Protein AF-A0A7K3FVS6-F1 (afdb_monomer_lite)

Structure (mmCIF, N/CA/C/O backbone):
data_AF-A0A7K3FVS6-F1
#
_entry.id   AF-A0A7K3FVS6-F1
#
loop_
_atom_site.group_PDB
_atom_site.id
_atom_site.type_symbol
_atom_site.label_atom_id
_atom_site.label_alt_id
_atom_site.label_comp_id
_atom_site.label_asym_id
_atom_site.label_entity_id
_atom_site.label_seq_id
_atom_site.pdbx_PDB_ins_code
_atom_site.Cartn_x
_atom_site.Cartn_y
_atom_site.Cartn_z
_atom_site.occupancy
_atom_site.B_iso_or_equiv
_atom_site.auth_seq_id
_atom_site.auth_comp_id
_atom_site.auth_asym_id
_atom_site.auth_atom_id
_atom_site.pdbx_PDB_model_num
ATOM 1 N N . MET A 1 1 ? -11.628 6.357 -12.707 1.00 63.03 1 MET A N 1
ATOM 2 C CA . MET A 1 1 ? -11.895 6.619 -11.275 1.00 63.03 1 MET A CA 1
ATOM 3 C C . MET A 1 1 ? -11.208 7.930 -10.925 1.00 63.03 1 MET A C 1
ATOM 5 O O . MET A 1 1 ? -10.170 8.177 -11.521 1.00 63.03 1 MET A O 1
ATOM 9 N N . SER A 1 2 ? -11.783 8.806 -10.097 1.00 87.25 2 SER A N 1
ATOM 10 C CA . SER A 1 2 ? -11.140 10.099 -9.805 1.00 87.25 2 SER A CA 1
ATOM 11 C C . SER A 1 2 ? -9.961 9.931 -8.842 1.00 87.25 2 SER A C 1
ATOM 13 O O . SER A 1 2 ? -10.002 9.075 -7.957 1.00 87.25 2 SER A O 1
ATOM 15 N N . ASP A 1 3 ? -8.943 10.782 -8.974 1.00 86.12 3 ASP A N 1
ATOM 16 C CA . ASP A 1 3 ? -7.751 10.769 -8.109 1.00 86.12 3 ASP A CA 1
ATOM 17 C C . ASP A 1 3 ? -8.099 10.989 -6.629 1.00 86.12 3 ASP A C 1
ATOM 19 O O . ASP A 1 3 ? -7.483 10.406 -5.736 1.00 86.12 3 ASP A O 1
ATOM 23 N N . ALA A 1 4 ? -9.141 11.783 -6.367 1.00 88.50 4 ALA A N 1
ATOM 24 C CA . ALA A 1 4 ? -9.659 12.009 -5.022 1.00 88.50 4 ALA A CA 1
ATOM 25 C C . ALA A 1 4 ? -10.247 10.730 -4.401 1.00 88.50 4 ALA A C 1
ATOM 27 O O . ALA A 1 4 ? -9.995 10.450 -3.232 1.00 88.50 4 ALA A O 1
ATOM 28 N N . LEU A 1 5 ? -10.989 9.929 -5.178 1.00 89.38 5 LEU A N 1
ATOM 29 C CA . LEU A 1 5 ? -11.544 8.662 -4.698 1.00 89.38 5 LEU A CA 1
ATOM 30 C C . LEU A 1 5 ? -10.433 7.639 -4.429 1.00 89.38 5 LEU A C 1
ATOM 32 O O . LEU A 1 5 ? -10.447 6.986 -3.391 1.00 89.38 5 LEU A O 1
ATOM 36 N N . LEU A 1 6 ? -9.452 7.535 -5.329 1.00 91.00 6 LEU A N 1
ATOM 37 C CA . LEU A 1 6 ? -8.286 6.665 -5.146 1.00 91.00 6 LEU A CA 1
ATOM 38 C C . LEU A 1 6 ? -7.491 7.025 -3.887 1.00 91.00 6 LEU A C 1
ATOM 40 O O . LEU A 1 6 ? -7.148 6.145 -3.103 1.00 91.00 6 LEU A O 1
ATOM 44 N N . SER A 1 7 ? -7.250 8.318 -3.669 1.00 88.31 7 SER A N 1
ATOM 45 C CA . SER A 1 7 ? -6.529 8.801 -2.488 1.00 88.31 7 SER A CA 1
ATOM 46 C C . SER A 1 7 ? -7.287 8.520 -1.192 1.00 88.31 7 SER A C 1
ATOM 48 O O . SER A 1 7 ? -6.680 8.079 -0.219 1.00 88.31 7 SER A O 1
ATOM 50 N N . ALA A 1 8 ? -8.606 8.731 -1.182 1.00 92.38 8 ALA A N 1
ATOM 51 C CA . ALA A 1 8 ? -9.443 8.451 -0.018 1.00 92.38 8 ALA A CA 1
ATOM 52 C C . ALA A 1 8 ? -9.496 6.950 0.309 1.00 92.38 8 ALA A C 1
ATOM 54 O O . ALA A 1 8 ? -9.433 6.574 1.475 1.00 92.38 8 ALA A O 1
ATOM 55 N N . LEU A 1 9 ? -9.570 6.085 -0.709 1.00 91.75 9 LEU A N 1
ATOM 56 C CA . LEU A 1 9 ? -9.533 4.634 -0.516 1.00 91.75 9 LEU A CA 1
ATOM 57 C C . LEU A 1 9 ? -8.180 4.162 0.021 1.00 91.75 9 LEU A C 1
ATOM 59 O O . LEU A 1 9 ? -8.150 3.335 0.928 1.00 91.75 9 LEU A O 1
ATOM 63 N N . ALA A 1 10 ? -7.073 4.695 -0.502 1.00 91.62 10 ALA A N 1
ATOM 64 C CA . ALA A 1 10 ? -5.739 4.363 -0.012 1.00 91.62 10 ALA A CA 1
ATOM 65 C C . ALA A 1 10 ? -5.546 4.806 1.446 1.00 91.62 10 ALA A C 1
ATOM 67 O O . ALA A 1 10 ? -5.009 4.061 2.255 1.00 91.62 10 ALA A O 1
ATOM 68 N N . GLU A 1 11 ? -6.024 5.993 1.805 1.00 92.12 11 GLU A N 1
ATOM 69 C CA . GLU A 1 11 ? -5.979 6.471 3.185 1.00 92.12 11 GLU A CA 1
ATOM 70 C C . GLU A 1 11 ? -6.823 5.607 4.123 1.00 92.12 11 GLU A C 1
ATOM 72 O O . GLU A 1 11 ? -6.304 5.132 5.127 1.00 92.12 11 GLU A O 1
ATOM 77 N N . ALA A 1 12 ? -8.079 5.328 3.767 1.00 94.50 12 ALA A N 1
ATOM 78 C CA . ALA A 1 12 ? -8.957 4.488 4.580 1.00 94.50 12 ALA A CA 1
ATOM 79 C C . ALA A 1 12 ? -8.395 3.070 4.770 1.00 94.50 12 ALA A C 1
ATOM 81 O O . ALA A 1 12 ? -8.470 2.512 5.863 1.00 94.50 12 ALA A O 1
ATOM 82 N N . LEU A 1 13 ? -7.805 2.491 3.719 1.00 94.75 13 LEU A N 1
ATOM 83 C CA . LEU A 1 13 ? -7.170 1.179 3.798 1.00 94.75 13 LEU A CA 1
ATOM 84 C C . LEU A 1 13 ? -5.912 1.213 4.672 1.00 94.75 13 LEU A C 1
ATOM 86 O O . LEU A 1 13 ? -5.735 0.316 5.489 1.00 94.75 13 LEU A O 1
ATOM 90 N N . ALA A 1 14 ? -5.068 2.241 4.547 1.00 91.38 14 ALA A N 1
ATOM 91 C CA . ALA A 1 14 ? -3.888 2.385 5.396 1.00 91.38 14 ALA A CA 1
ATOM 92 C C . ALA A 1 14 ? -4.271 2.514 6.876 1.00 91.38 14 ALA A C 1
ATOM 94 O O . ALA A 1 14 ? -3.687 1.842 7.721 1.00 91.38 14 ALA A O 1
ATOM 95 N N . GLU A 1 15 ? -5.296 3.312 7.187 1.00 92.56 15 GLU A N 1
ATOM 96 C CA . GLU A 1 15 ? -5.802 3.441 8.554 1.00 92.56 15 GLU A CA 1
ATOM 97 C C . GLU A 1 15 ? -6.360 2.123 9.096 1.00 92.56 15 GLU A C 1
ATOM 99 O O . GLU A 1 15 ? -6.060 1.764 10.234 1.00 92.56 15 GLU A O 1
ATOM 104 N N . LEU A 1 16 ? -7.131 1.385 8.291 1.00 94.00 16 LEU A N 1
ATOM 105 C CA . LEU A 1 16 ? -7.681 0.093 8.697 1.00 94.00 16 LEU A CA 1
ATOM 106 C C . LEU A 1 16 ? -6.576 -0.933 8.965 1.00 94.00 16 LEU A C 1
ATOM 108 O O . LEU A 1 16 ? -6.629 -1.631 9.971 1.00 94.00 16 LEU A O 1
ATOM 112 N N . VAL A 1 17 ? -5.573 -1.013 8.089 1.00 93.25 17 VAL A N 1
ATOM 113 C CA . VAL A 1 17 ? -4.455 -1.955 8.236 1.00 93.25 17 VAL A CA 1
ATOM 114 C C . VAL A 1 17 ? -3.652 -1.635 9.485 1.00 93.25 17 VAL A C 1
ATOM 116 O O . VAL A 1 17 ? -3.443 -2.522 10.304 1.00 93.25 17 VAL A O 1
ATOM 119 N N . THR A 1 18 ? -3.297 -0.367 9.702 1.00 91.62 18 THR A N 1
ATOM 120 C CA . THR A 1 18 ? -2.618 0.041 10.935 1.00 91.62 18 THR A CA 1
ATOM 121 C C . THR A 1 18 ? -3.463 -0.264 12.172 1.00 91.62 18 THR A C 1
ATOM 123 O O . THR A 1 18 ? -2.921 -0.722 13.174 1.00 91.62 18 THR A O 1
ATOM 126 N N . ALA A 1 19 ? -4.783 -0.054 12.132 1.00 92.69 19 ALA A N 1
ATOM 127 C CA . ALA A 1 19 ? -5.660 -0.399 13.250 1.00 92.69 19 ALA A CA 1
ATOM 128 C C . ALA A 1 19 ? -5.679 -1.910 13.531 1.00 92.69 19 ALA A C 1
ATOM 130 O O . ALA A 1 19 ? -5.636 -2.304 14.693 1.00 92.69 19 ALA A O 1
ATOM 131 N N . VAL A 1 20 ? -5.702 -2.751 12.493 1.00 93.31 20 VAL A N 1
ATOM 132 C CA . VAL A 1 20 ? -5.623 -4.215 12.627 1.00 93.31 20 VAL A CA 1
ATOM 133 C C . VAL A 1 20 ? -4.273 -4.637 13.211 1.00 93.31 20 VAL A C 1
ATOM 135 O O . VAL A 1 20 ? -4.248 -5.373 14.188 1.00 93.31 20 VAL A O 1
ATOM 138 N N . GLU A 1 21 ? -3.160 -4.132 12.676 1.00 89.81 21 GLU A N 1
ATOM 139 C CA . GLU A 1 21 ? -1.803 -4.492 13.124 1.00 89.81 21 GLU A CA 1
ATOM 140 C C . GLU A 1 21 ? -1.479 -4.018 14.547 1.00 89.81 21 GLU A C 1
ATOM 142 O O . GLU A 1 21 ? -0.660 -4.627 15.230 1.00 89.81 21 GLU A O 1
ATOM 147 N N . THR A 1 22 ? -2.102 -2.927 14.997 1.00 89.56 22 THR A N 1
ATOM 148 C CA . THR A 1 22 ? -1.894 -2.357 16.340 1.00 89.56 22 THR A CA 1
ATOM 149 C C . THR A 1 22 ? -2.987 -2.734 17.336 1.00 89.56 22 THR A C 1
ATOM 151 O O . THR A 1 22 ? -2.977 -2.244 18.468 1.00 89.56 22 THR A O 1
ATOM 154 N N . SER A 1 23 ? -3.936 -3.581 16.929 1.00 93.19 23 SER A N 1
ATOM 155 C CA . SER A 1 23 ? -4.958 -4.096 17.834 1.00 93.19 23 SER A CA 1
ATOM 156 C C . SER A 1 23 ? -4.330 -5.002 18.887 1.00 93.19 23 SER A C 1
ATOM 158 O O . SER A 1 23 ? -3.410 -5.767 18.611 1.00 93.19 23 SER A O 1
ATOM 160 N N . ASP A 1 24 ? -4.855 -4.900 20.103 1.00 92.94 24 ASP A N 1
ATOM 161 C CA . ASP A 1 24 ? -4.522 -5.817 21.186 1.00 92.94 24 ASP A CA 1
ATOM 162 C C . ASP A 1 24 ? -5.084 -7.218 20.880 1.00 92.94 24 ASP A C 1
ATOM 164 O O . ASP A 1 24 ? -6.172 -7.332 20.303 1.00 92.94 24 ASP A O 1
ATOM 168 N N . GLU A 1 25 ? -4.368 -8.269 21.283 1.00 90.62 25 GLU A N 1
ATOM 169 C CA . GLU A 1 25 ? -4.776 -9.667 21.093 1.00 90.62 25 GLU A CA 1
ATOM 170 C C . GLU A 1 25 ? -6.096 -10.002 21.808 1.00 90.62 25 GLU A C 1
ATOM 172 O O . GLU A 1 25 ? -6.861 -10.842 21.334 1.00 90.62 25 GLU A O 1
ATOM 177 N N . ASP A 1 26 ? -6.420 -9.285 22.889 1.00 94.06 26 ASP A N 1
ATOM 178 C CA . ASP A 1 26 ? -7.699 -9.406 23.596 1.00 94.06 26 ASP A CA 1
ATOM 179 C C . ASP A 1 26 ? -8.878 -8.799 22.806 1.00 94.06 26 ASP A C 1
ATOM 181 O O . ASP A 1 26 ? -10.046 -9.100 23.075 1.00 94.06 26 ASP A O 1
ATOM 185 N N . VAL A 1 27 ? -8.597 -7.916 21.841 1.00 96.19 27 VAL A N 1
ATOM 186 C CA . VAL A 1 27 ? -9.599 -7.235 21.001 1.00 96.19 27 VAL A CA 1
ATOM 187 C C . VAL A 1 27 ? -9.739 -7.921 19.649 1.00 96.19 27 VAL A C 1
ATOM 189 O O . VAL A 1 27 ? -10.858 -8.097 19.158 1.00 96.19 27 VAL A O 1
ATOM 192 N N . LEU A 1 28 ? -8.613 -8.288 19.042 1.00 95.69 28 LEU A N 1
ATOM 193 C CA . LEU A 1 28 ? -8.557 -8.974 17.765 1.00 95.69 28 LEU A CA 1
ATOM 194 C C . LEU A 1 28 ? -7.591 -10.148 17.868 1.00 95.69 28 LEU A C 1
ATOM 196 O O . LEU A 1 28 ? -6.386 -9.966 18.005 1.00 95.69 28 LEU A O 1
ATOM 200 N N . ASP A 1 29 ? -8.154 -11.345 17.731 1.00 97.00 29 ASP A N 1
ATOM 201 C CA . ASP A 1 29 ? -7.390 -12.581 17.656 1.00 97.00 29 ASP A CA 1
ATOM 202 C C . ASP A 1 29 ? -6.280 -12.471 16.582 1.00 97.00 29 ASP A C 1
ATOM 204 O O . ASP A 1 29 ? -6.586 -12.153 15.423 1.00 97.00 29 ASP A O 1
ATOM 208 N N . PRO A 1 30 ? -5.002 -12.715 16.935 1.00 94.12 30 PRO A N 1
ATOM 209 C CA . PRO A 1 30 ? -3.882 -12.539 16.014 1.00 94.12 30 PRO A CA 1
ATOM 210 C C . PRO A 1 30 ? -3.987 -13.382 14.741 1.00 94.12 30 PRO A C 1
ATOM 212 O O . PRO A 1 30 ? -3.661 -12.893 13.659 1.00 94.12 30 PRO A O 1
ATOM 215 N N . ASP A 1 31 ? -4.488 -14.617 14.832 1.00 95.94 31 ASP A N 1
ATOM 216 C CA . ASP A 1 31 ? -4.658 -15.484 13.660 1.00 95.94 31 ASP A CA 1
ATOM 217 C C . ASP A 1 31 ? -5.716 -14.912 12.705 1.00 95.94 31 ASP A C 1
ATOM 219 O O . ASP A 1 31 ? -5.557 -14.934 11.481 1.00 95.94 31 ASP A O 1
ATOM 223 N N . THR A 1 32 ? -6.777 -14.323 13.256 1.00 96.81 32 THR A N 1
ATOM 224 C CA . THR A 1 32 ? -7.805 -13.611 12.491 1.00 96.81 32 THR A CA 1
ATOM 225 C C . THR A 1 32 ? -7.243 -12.353 11.826 1.00 96.81 32 THR A C 1
ATOM 227 O O . THR A 1 32 ? -7.503 -12.127 10.640 1.00 96.81 32 THR A O 1
ATOM 230 N N . ALA A 1 33 ? -6.446 -11.556 12.548 1.00 95.06 33 ALA A N 1
ATOM 231 C CA . ALA A 1 33 ? -5.771 -10.381 11.995 1.00 95.06 33 ALA A CA 1
ATOM 232 C C . ALA A 1 33 ? -4.872 -10.763 10.810 1.00 95.06 33 ALA A C 1
ATOM 234 O O . ALA A 1 33 ? -4.990 -10.184 9.727 1.00 95.06 33 ALA A O 1
ATOM 235 N N . VAL A 1 34 ? -4.032 -11.787 10.989 1.00 94.50 34 VAL A N 1
ATOM 236 C CA . VAL A 1 34 ? -3.146 -12.314 9.944 1.00 94.50 34 VAL A CA 1
ATOM 237 C C . VAL A 1 34 ? -3.956 -12.786 8.742 1.00 94.50 34 VAL A C 1
ATOM 239 O O . VAL A 1 34 ? -3.680 -12.353 7.626 1.00 94.50 34 VAL A O 1
ATOM 242 N N . ALA A 1 35 ? -5.006 -13.586 8.942 1.00 96.31 35 ALA A N 1
ATOM 243 C CA . ALA A 1 35 ? -5.831 -14.087 7.844 1.00 96.31 35 ALA A CA 1
ATOM 244 C C . ALA A 1 35 ? -6.472 -12.956 7.014 1.00 96.31 35 ALA A C 1
ATOM 246 O O . ALA A 1 35 ? -6.544 -13.036 5.783 1.00 96.31 35 ALA A O 1
ATOM 247 N N . TRP A 1 36 ? -6.927 -11.878 7.660 1.00 96.06 36 TRP A N 1
ATOM 248 C CA . TRP A 1 36 ? -7.485 -10.714 6.964 1.00 96.06 36 TRP A CA 1
ATOM 249 C C . TRP A 1 36 ? -6.429 -9.957 6.161 1.00 96.06 36 TRP A C 1
ATOM 251 O O . TRP A 1 36 ? -6.680 -9.584 5.006 1.00 96.06 36 TRP A O 1
ATOM 261 N N . LEU A 1 37 ? -5.247 -9.746 6.741 1.00 94.56 37 LEU A N 1
ATOM 262 C CA . LEU A 1 37 ? -4.142 -9.070 6.066 1.00 94.56 37 LEU A CA 1
ATOM 263 C C . LEU A 1 37 ? -3.596 -9.910 4.907 1.00 94.56 37 LEU A C 1
ATOM 265 O O . LEU A 1 37 ? -3.387 -9.367 3.825 1.00 94.56 37 LEU A O 1
ATOM 269 N N . GLU A 1 38 ? -3.472 -11.227 5.059 1.00 93.69 38 GLU A N 1
ATOM 270 C CA . GLU A 1 38 ? -3.071 -12.137 3.981 1.00 93.69 38 GLU A CA 1
ATOM 271 C C . GLU A 1 38 ? -4.078 -12.134 2.827 1.00 93.69 38 GLU A C 1
ATOM 273 O O . GLU A 1 38 ? -3.690 -11.996 1.665 1.00 93.69 38 GLU A O 1
ATOM 278 N N . SER A 1 39 ? -5.380 -12.214 3.120 1.00 94.50 39 SER A N 1
ATOM 279 C CA . SER A 1 39 ? -6.429 -12.131 2.093 1.00 94.50 39 SER A CA 1
ATOM 280 C C . SER A 1 39 ? -6.404 -10.785 1.357 1.00 94.50 39 SER A C 1
ATOM 282 O O . SER A 1 39 ? -6.617 -10.718 0.139 1.00 94.50 39 SER A O 1
ATOM 284 N N . THR A 1 40 ? -6.139 -9.699 2.083 1.00 93.94 40 THR A N 1
ATOM 285 C CA . THR A 1 40 ? -6.003 -8.357 1.506 1.00 93.94 40 THR A CA 1
ATOM 286 C C . THR A 1 40 ? -4.765 -8.285 0.617 1.00 93.94 40 THR A C 1
ATOM 288 O O . THR A 1 40 ? -4.868 -7.909 -0.551 1.00 93.94 40 THR A O 1
ATOM 291 N N . GLY A 1 41 ? -3.614 -8.733 1.121 1.00 91.69 41 GLY A N 1
ATOM 292 C CA . GLY A 1 41 ? -2.361 -8.811 0.377 1.00 91.69 41 GLY A CA 1
ATOM 293 C C . GLY A 1 41 ? -2.487 -9.655 -0.888 1.00 91.69 41 GLY A C 1
ATOM 294 O O . GLY A 1 41 ? -2.038 -9.230 -1.948 1.00 91.69 41 GLY A O 1
ATOM 295 N N . HIS A 1 42 ? -3.188 -10.789 -0.828 1.00 90.75 42 HIS A N 1
ATOM 296 C CA . HIS A 1 42 ? -3.466 -11.627 -1.994 1.00 90.75 42 HIS A CA 1
ATOM 297 C C . HIS A 1 42 ? -4.250 -10.875 -3.078 1.00 90.75 42 HIS A C 1
ATOM 299 O O . HIS A 1 42 ? -3.928 -10.966 -4.262 1.00 90.75 42 HIS A O 1
ATOM 305 N N . THR A 1 43 ? -5.247 -10.083 -2.680 1.00 93.19 43 THR A N 1
ATOM 306 C CA . THR A 1 43 ? -6.019 -9.253 -3.615 1.00 93.19 43 THR A CA 1
ATOM 307 C C . THR A 1 43 ? -5.136 -8.179 -4.254 1.00 93.19 43 THR A C 1
ATOM 309 O O . THR A 1 43 ? -5.169 -7.987 -5.471 1.00 93.19 43 THR A O 1
ATOM 312 N N . LEU A 1 44 ? -4.302 -7.507 -3.454 1.00 91.25 44 LEU A N 1
ATOM 313 C CA . LEU A 1 44 ? -3.375 -6.478 -3.935 1.00 91.2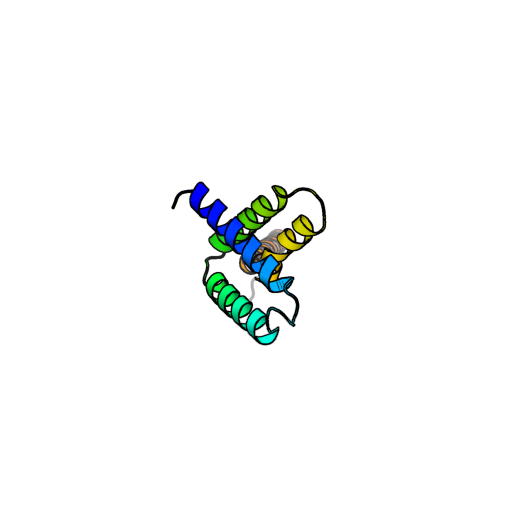5 44 LEU A CA 1
ATOM 314 C C . LEU A 1 44 ? -2.264 -7.053 -4.828 1.00 91.25 44 LEU A C 1
ATOM 316 O O . LEU A 1 44 ? -1.824 -6.385 -5.763 1.00 91.25 44 LEU A O 1
ATOM 320 N N . ALA A 1 45 ? -1.851 -8.302 -4.609 1.00 86.81 45 ALA A N 1
ATOM 321 C CA . ALA A 1 45 ? -0.881 -8.998 -5.452 1.00 86.81 45 ALA A CA 1
ATOM 322 C C . ALA A 1 45 ? -1.393 -9.239 -6.885 1.00 86.81 45 ALA A C 1
ATOM 324 O O . ALA A 1 45 ? -0.589 -9.404 -7.802 1.00 86.81 45 ALA A O 1
ATOM 325 N N . GLY A 1 46 ? -2.714 -9.213 -7.100 1.00 87.31 46 GLY A N 1
ATOM 326 C CA . GLY A 1 46 ? -3.325 -9.278 -8.430 1.00 87.31 46 GLY A CA 1
ATOM 327 C C . GLY A 1 46 ? -3.191 -7.993 -9.259 1.00 87.31 46 GLY A C 1
ATOM 328 O O . GLY A 1 46 ? -3.504 -8.003 -10.450 1.00 87.31 46 GLY A O 1
ATOM 329 N N . LEU A 1 47 ? -2.737 -6.887 -8.661 1.00 88.44 47 LEU A N 1
ATOM 330 C CA . LEU A 1 47 ? -2.542 -5.613 -9.352 1.00 88.44 47 LEU A CA 1
ATOM 331 C C . LEU A 1 47 ? -1.338 -5.650 -10.303 1.00 88.44 47 LEU A C 1
ATOM 333 O O . LEU A 1 47 ? -0.325 -6.316 -10.065 1.00 88.44 47 LEU A O 1
ATOM 337 N N . THR A 1 48 ? -1.406 -4.848 -11.368 1.00 86.31 48 THR A N 1
ATOM 338 C CA . THR A 1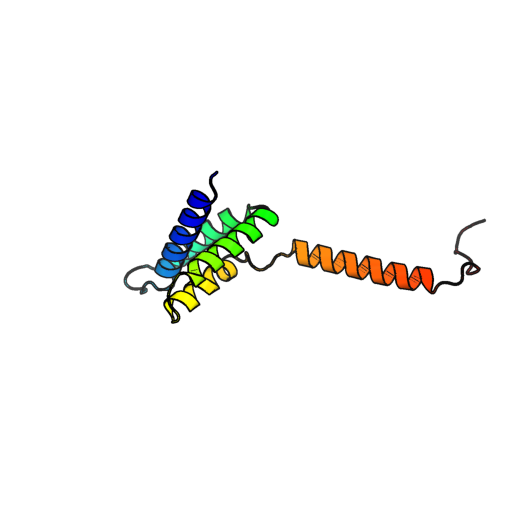 48 ? -0.248 -4.651 -12.248 1.00 86.31 48 THR A CA 1
ATOM 339 C C . THR A 1 48 ? 0.900 -3.977 -11.488 1.00 86.31 48 THR A C 1
ATOM 341 O O . THR A 1 48 ? 0.690 -3.279 -10.498 1.00 86.31 48 THR A O 1
ATOM 344 N N . ALA A 1 49 ? 2.143 -4.126 -11.957 1.00 83.62 49 ALA A N 1
ATOM 345 C CA . ALA A 1 49 ? 3.286 -3.434 -11.345 1.00 83.62 49 ALA A CA 1
ATOM 346 C C . ALA A 1 49 ? 3.151 -1.896 -11.386 1.00 83.62 49 ALA A C 1
ATOM 348 O O . ALA A 1 49 ? 3.666 -1.198 -10.517 1.00 83.62 49 ALA A O 1
ATOM 349 N N . ALA A 1 50 ? 2.457 -1.348 -12.390 1.00 84.31 50 ALA A N 1
ATOM 350 C CA . ALA A 1 50 ? 2.151 0.079 -12.436 1.00 84.31 50 ALA A CA 1
ATOM 351 C C . ALA A 1 50 ? 1.170 0.469 -11.319 1.00 84.31 50 ALA A C 1
ATOM 353 O O . ALA A 1 50 ? 1.464 1.385 -10.557 1.00 84.31 50 ALA A O 1
ATOM 354 N N . ASP A 1 51 ? 0.077 -0.279 -11.162 1.00 89.19 51 ASP A N 1
ATOM 355 C CA . ASP A 1 51 ? -0.936 -0.001 -10.137 1.00 89.19 51 ASP A CA 1
ATOM 356 C C . ASP A 1 51 ? -0.396 -0.203 -8.715 1.00 89.19 51 ASP A C 1
ATOM 358 O O . ASP A 1 51 ? -0.705 0.593 -7.831 1.00 89.19 51 ASP A O 1
ATOM 362 N N . ARG A 1 52 ? 0.467 -1.206 -8.488 1.00 89.56 52 ARG A N 1
ATOM 363 C CA . ARG A 1 52 ? 1.148 -1.406 -7.194 1.00 89.56 52 ARG A CA 1
ATOM 364 C C . ARG A 1 52 ? 2.022 -0.209 -6.819 1.00 89.56 52 ARG A C 1
ATOM 366 O O . ARG A 1 52 ? 1.954 0.251 -5.684 1.00 89.56 52 ARG A O 1
ATOM 373 N N . ARG A 1 53 ? 2.770 0.350 -7.778 1.00 88.44 53 ARG A N 1
ATOM 374 C CA . ARG A 1 53 ? 3.566 1.575 -7.573 1.00 88.44 53 ARG A CA 1
ATOM 375 C C . ARG A 1 53 ? 2.693 2.797 -7.313 1.00 88.44 53 ARG A C 1
ATOM 377 O O . ARG A 1 53 ? 3.026 3.619 -6.463 1.00 88.44 53 ARG A O 1
ATOM 384 N N . THR A 1 54 ? 1.574 2.923 -8.024 1.00 91.44 54 THR A N 1
ATOM 385 C CA . THR A 1 54 ? 0.599 3.984 -7.753 1.00 91.44 54 THR A CA 1
ATOM 386 C C . THR A 1 54 ? 0.044 3.861 -6.336 1.00 91.44 54 THR A C 1
ATOM 388 O O . THR A 1 54 ? 0.001 4.858 -5.619 1.00 91.44 54 THR A O 1
ATOM 391 N N . LEU A 1 55 ? -0.330 2.655 -5.905 1.00 92.19 55 LEU A N 1
ATOM 392 C CA . LE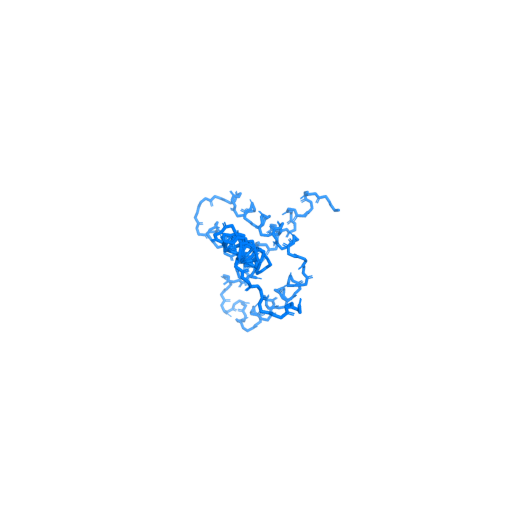U A 1 55 ? -0.864 2.408 -4.569 1.00 92.19 55 LEU A CA 1
ATOM 393 C C . LEU A 1 55 ? 0.171 2.672 -3.463 1.00 92.19 55 LEU A C 1
ATOM 395 O O . LEU A 1 55 ? -0.163 3.338 -2.486 1.00 92.19 55 LEU A O 1
ATOM 399 N N . ASP A 1 56 ? 1.425 2.243 -3.639 1.00 92.69 56 ASP A N 1
ATOM 400 C CA . ASP A 1 56 ? 2.536 2.578 -2.731 1.00 92.69 56 ASP A CA 1
ATOM 401 C C . ASP A 1 56 ? 2.699 4.099 -2.570 1.00 92.69 56 ASP A C 1
ATOM 403 O O . ASP A 1 56 ? 2.721 4.626 -1.454 1.00 92.69 56 ASP A O 1
ATOM 407 N N . GLY A 1 57 ? 2.708 4.832 -3.689 1.00 92.38 57 GLY A N 1
ATOM 408 C CA . GLY A 1 57 ? 2.770 6.292 -3.679 1.00 92.38 57 GLY A CA 1
ATOM 409 C C . GLY A 1 57 ? 1.604 6.939 -2.924 1.00 92.38 57 GLY A C 1
ATOM 410 O O . GLY A 1 57 ? 1.812 7.901 -2.180 1.00 92.38 57 GLY A O 1
ATOM 411 N N . LEU A 1 58 ? 0.388 6.403 -3.069 1.00 94.69 58 LEU A N 1
ATOM 412 C CA . LEU A 1 58 ? -0.800 6.894 -2.366 1.00 94.69 58 LEU A CA 1
ATOM 413 C C . LEU A 1 58 ? -0.746 6.610 -0.860 1.00 94.69 58 LEU A C 1
ATOM 415 O O . LEU A 1 58 ? -1.052 7.510 -0.077 1.00 94.69 58 LEU A O 1
ATOM 419 N N . PHE A 1 59 ? -0.313 5.417 -0.438 1.00 93.44 59 PHE A N 1
ATOM 420 C CA . PHE A 1 59 ? -0.107 5.105 0.981 1.00 93.44 59 PHE A CA 1
ATOM 421 C C . PHE A 1 59 ? 0.936 6.025 1.610 1.00 93.44 59 PHE A C 1
ATOM 423 O O . PHE A 1 59 ? 0.691 6.618 2.663 1.00 93.44 59 PHE A O 1
ATOM 430 N N . ARG A 1 60 ? 2.060 6.251 0.925 1.00 92.88 60 ARG A N 1
ATOM 431 C CA . ARG A 1 60 ? 3.082 7.193 1.386 1.00 92.88 60 ARG A CA 1
ATOM 432 C C . ARG A 1 60 ? 2.543 8.619 1.490 1.00 92.88 60 ARG A C 1
ATOM 434 O O . ARG A 1 60 ? 2.811 9.304 2.475 1.00 92.88 60 ARG A O 1
ATOM 441 N N . ALA A 1 61 ? 1.771 9.076 0.506 1.00 93.44 61 ALA A N 1
ATOM 442 C CA . ALA A 1 61 ? 1.148 10.397 0.541 1.00 93.44 61 ALA A CA 1
ATOM 443 C C . ALA A 1 61 ? 0.123 10.531 1.681 1.00 93.44 61 ALA A C 1
ATOM 445 O O . ALA A 1 61 ? 0.036 11.591 2.300 1.00 93.44 61 ALA A O 1
ATOM 446 N N . ALA A 1 62 ? -0.637 9.476 1.986 1.00 91.19 62 ALA A N 1
ATOM 447 C CA . ALA A 1 62 ? -1.537 9.438 3.137 1.00 91.19 62 ALA A CA 1
ATOM 448 C C . ALA A 1 62 ? -0.761 9.525 4.459 1.00 91.19 62 ALA A C 1
ATOM 450 O O . ALA A 1 62 ? -1.060 10.388 5.283 1.00 91.19 62 ALA A O 1
ATOM 451 N N . ALA A 1 63 ? 0.299 8.732 4.622 1.00 91.50 63 ALA A N 1
ATOM 452 C CA . ALA A 1 63 ? 1.142 8.763 5.815 1.00 91.50 63 ALA A CA 1
ATOM 453 C C . ALA A 1 63 ? 1.735 10.159 6.076 1.00 91.50 63 ALA A C 1
ATOM 455 O O . ALA A 1 63 ? 1.688 10.664 7.196 1.00 91.50 63 ALA A O 1
ATOM 456 N N . LEU A 1 64 ? 2.229 10.833 5.032 1.00 93.38 64 LEU A N 1
ATOM 457 C CA . LEU A 1 64 ? 2.837 12.164 5.146 1.00 93.38 64 LEU A CA 1
ATOM 458 C C . LEU A 1 64 ? 1.847 13.281 5.524 1.00 93.38 64 LEU A C 1
ATOM 460 O O . LEU A 1 64 ? 2.289 14.351 5.946 1.00 93.38 64 LEU A O 1
ATOM 464 N N . ARG A 1 65 ? 0.531 13.054 5.410 1.00 91.31 65 ARG A N 1
ATOM 465 C CA . ARG A 1 65 ? -0.498 13.992 5.894 1.00 91.31 65 ARG A CA 1
ATOM 466 C C . ARG A 1 65 ? -0.697 13.922 7.407 1.00 91.31 65 ARG A C 1
ATOM 468 O O . ARG A 1 65 ? -1.083 14.924 8.007 1.00 91.31 65 ARG A O 1
ATOM 475 N N . ALA A 1 66 ? -0.410 12.782 8.036 1.00 87.44 66 ALA A N 1
ATOM 476 C CA . ALA A 1 66 ? -0.404 12.673 9.491 1.00 87.44 66 ALA A CA 1
ATOM 477 C C . ALA A 1 66 ? 0.785 13.460 10.074 1.00 87.44 66 ALA A C 1
ATOM 479 O O . ALA A 1 66 ? 1.832 13.496 9.431 1.00 87.44 66 ALA A O 1
ATOM 480 N N . PRO A 1 67 ? 0.689 14.079 11.265 1.00 91.69 67 PRO A N 1
ATOM 481 C CA . PRO A 1 67 ? 1.833 14.690 11.953 1.00 91.69 67 PRO A CA 1
ATOM 482 C C . PRO A 1 67 ? 2.980 13.699 12.214 1.00 91.69 67 PRO A C 1
ATOM 484 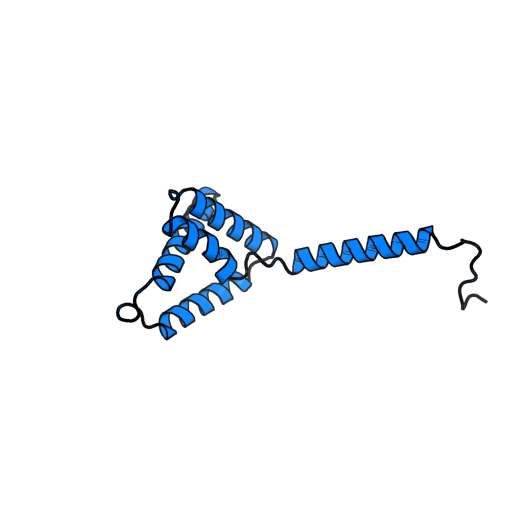O O . PRO A 1 67 ? 2.766 12.490 12.207 1.00 91.69 67 PRO A O 1
ATOM 487 N N . GLU A 1 68 ? 4.193 14.203 12.461 1.00 92.81 68 GLU A N 1
ATOM 488 C CA . GLU A 1 68 ? 5.329 13.358 12.866 1.00 92.81 68 GLU A CA 1
ATOM 489 C C . GLU A 1 68 ? 5.038 12.595 14.161 1.00 92.81 68 GLU A C 1
ATOM 491 O O . GLU A 1 68 ? 4.407 13.127 15.076 1.00 92.81 68 GLU A O 1
ATOM 496 N N . GLY A 1 69 ? 5.514 11.351 14.232 1.00 91.62 69 GLY A N 1
ATOM 497 C CA . GLY A 1 69 ? 5.357 10.466 15.382 1.00 91.62 69 GLY A CA 1
ATOM 498 C C . GLY A 1 69 ? 4.942 9.052 14.983 1.00 91.62 69 GLY A C 1
ATOM 499 O O . GLY A 1 69 ? 4.743 8.755 13.805 1.00 91.62 69 GLY A O 1
ATOM 500 N N . THR A 1 70 ? 4.737 8.202 15.991 1.00 90.69 70 THR A N 1
ATOM 501 C CA . THR A 1 70 ? 4.488 6.758 15.838 1.00 90.69 70 THR A CA 1
ATOM 502 C C . THR A 1 70 ? 3.400 6.433 14.817 1.00 90.69 70 THR A C 1
ATOM 504 O O . THR A 1 70 ? 3.568 5.530 14.011 1.00 90.69 70 THR A O 1
ATOM 507 N N . ARG A 1 71 ? 2.308 7.210 14.776 1.00 87.38 71 ARG A N 1
ATOM 508 C CA . ARG A 1 71 ? 1.230 6.996 13.797 1.00 87.38 71 ARG A CA 1
ATOM 509 C C . ARG A 1 71 ? 1.711 7.134 12.350 1.00 87.38 71 ARG A C 1
ATOM 511 O O . ARG A 1 71 ? 1.341 6.318 11.513 1.00 87.38 71 ARG A O 1
ATOM 518 N N . ARG A 1 72 ? 2.502 8.167 12.040 1.00 93.00 72 ARG A N 1
ATOM 519 C CA . ARG A 1 72 ? 3.073 8.346 10.698 1.00 93.00 72 ARG A CA 1
ATOM 520 C C . ARG A 1 72 ? 4.035 7.204 10.382 1.00 93.00 72 ARG A C 1
ATOM 522 O O . ARG A 1 72 ? 4.014 6.705 9.262 1.00 93.00 72 ARG A O 1
ATOM 529 N N . ASP A 1 73 ? 4.837 6.792 11.359 1.00 91.75 73 ASP A N 1
ATOM 530 C CA . ASP A 1 73 ? 5.824 5.728 11.183 1.00 91.75 73 ASP A CA 1
ATOM 531 C C . ASP A 1 73 ? 5.168 4.374 10.880 1.00 91.75 73 ASP A C 1
ATOM 533 O O . ASP A 1 73 ? 5.646 3.669 9.996 1.00 91.75 73 ASP A O 1
ATOM 537 N N . GLU A 1 74 ? 4.056 4.027 11.537 1.00 90.56 74 GLU A N 1
ATOM 538 C CA . GLU A 1 74 ? 3.303 2.803 11.219 1.00 90.56 74 GLU A CA 1
ATOM 539 C C . GLU A 1 74 ? 2.634 2.879 9.840 1.00 90.56 74 GLU A C 1
ATOM 541 O O . GLU A 1 74 ? 2.763 1.956 9.037 1.00 90.56 74 GLU A O 1
ATOM 546 N N . LEU A 1 75 ? 2.012 4.013 9.493 1.00 89.50 75 LEU A N 1
ATOM 547 C CA . LEU A 1 75 ? 1.409 4.202 8.166 1.00 89.50 75 LEU A CA 1
ATOM 548 C C . LEU A 1 75 ? 2.435 4.064 7.027 1.00 89.50 75 LEU A C 1
ATOM 550 O O . LEU A 1 75 ? 2.096 3.593 5.942 1.00 89.50 75 LEU A O 1
ATOM 554 N N . LEU A 1 76 ? 3.696 4.444 7.261 1.00 91.00 76 LEU A N 1
ATOM 555 C CA . LEU A 1 76 ? 4.781 4.291 6.286 1.00 91.00 76 LEU A CA 1
ATOM 556 C C . LEU A 1 76 ? 5.202 2.830 6.057 1.00 91.00 76 LEU A C 1
ATOM 558 O O . LEU A 1 76 ? 5.849 2.555 5.047 1.00 91.00 76 LEU A O 1
ATOM 562 N N . LYS A 1 77 ? 4.855 1.899 6.952 1.00 90.56 77 LYS A N 1
ATOM 563 C CA . LYS A 1 77 ? 5.194 0.473 6.818 1.00 90.56 77 LYS A CA 1
ATOM 564 C C . LYS A 1 77 ? 4.152 -0.323 6.037 1.00 90.56 77 LYS A C 1
ATOM 566 O O . LYS A 1 77 ? 4.504 -1.353 5.466 1.00 90.56 77 LYS A O 1
ATOM 571 N N . VAL A 1 78 ? 2.912 0.169 5.954 1.00 90.19 78 VAL A N 1
ATOM 572 C CA . VAL A 1 78 ? 1.769 -0.534 5.338 1.00 90.19 78 VAL A CA 1
ATOM 573 C C . VAL A 1 78 ? 2.085 -1.031 3.925 1.00 90.19 78 VAL A C 1
ATOM 575 O O . VAL A 1 78 ? 1.814 -2.183 3.592 1.00 90.19 78 VAL A O 1
ATOM 578 N N . SER A 1 79 ? 2.695 -0.194 3.079 1.00 87.75 79 SER A N 1
ATOM 579 C CA . SER A 1 79 ? 3.004 -0.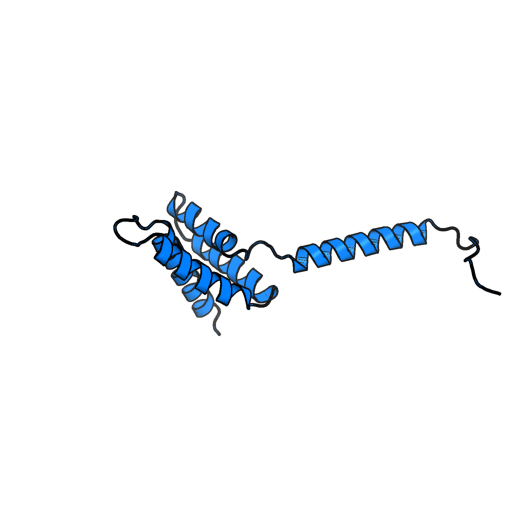594 1.701 1.00 87.75 79 SER A CA 1
ATOM 580 C C . SER A 1 79 ? 4.060 -1.703 1.622 1.00 87.75 79 SER A C 1
ATOM 582 O O . SER A 1 79 ? 3.973 -2.575 0.755 1.00 87.75 79 SER A O 1
ATOM 584 N N . GLY A 1 80 ? 5.017 -1.708 2.553 1.00 85.62 80 GLY A N 1
ATOM 585 C CA . GLY A 1 80 ? 6.009 -2.769 2.707 1.00 85.62 80 GLY A CA 1
ATOM 586 C C . GLY A 1 80 ? 5.398 -4.075 3.212 1.00 85.62 80 GLY A C 1
ATOM 587 O O . GLY A 1 80 ? 5.736 -5.130 2.685 1.00 85.62 80 GLY A O 1
ATOM 588 N N . GLY A 1 81 ? 4.446 -4.010 4.150 1.00 86.56 81 GLY A N 1
ATOM 589 C CA . GLY A 1 81 ? 3.724 -5.183 4.666 1.00 86.56 81 GLY A CA 1
ATOM 590 C C . GLY A 1 81 ? 2.987 -5.975 3.580 1.00 86.56 81 GLY A C 1
ATOM 591 O O . GLY A 1 81 ? 2.903 -7.197 3.648 1.00 86.56 81 GLY A O 1
ATOM 592 N N . PHE A 1 82 ? 2.540 -5.300 2.518 1.00 88.88 82 PHE A N 1
ATOM 593 C CA . PHE A 1 82 ? 1.920 -5.932 1.347 1.00 88.88 82 PHE A CA 1
ATOM 594 C C . PHE A 1 82 ? 2.884 -6.217 0.184 1.00 88.88 82 PHE A C 1
ATOM 596 O O . PHE A 1 82 ? 2.439 -6.626 -0.890 1.00 88.88 82 PHE A O 1
ATOM 603 N N . GLY A 1 83 ? 4.188 -5.967 0.343 1.00 84.88 83 GLY A N 1
ATOM 604 C CA . GLY A 1 83 ? 5.177 -6.162 -0.723 1.00 84.88 83 GLY A CA 1
ATOM 605 C C . GLY A 1 83 ? 4.975 -5.242 -1.936 1.00 84.88 83 GLY A C 1
ATOM 606 O O . GLY A 1 83 ? 5.346 -5.594 -3.058 1.00 84.88 83 GLY A O 1
ATOM 607 N N . LEU A 1 84 ? 4.364 -4.065 -1.754 1.00 84.44 84 LEU A N 1
ATOM 608 C CA . LEU A 1 84 ? 4.141 -3.102 -2.845 1.00 84.44 84 LEU A CA 1
ATOM 609 C C . LEU A 1 84 ? 5.413 -2.334 -3.219 1.00 84.44 84 LEU A C 1
ATOM 611 O O . LEU A 1 84 ? 5.533 -1.851 -4.344 1.00 84.44 84 LEU A O 1
ATOM 615 N N . THR A 1 85 ? 6.360 -2.243 -2.286 1.00 74.56 85 THR A N 1
ATOM 616 C CA . THR A 1 85 ? 7.661 -1.585 -2.459 1.00 74.56 85 THR A CA 1
ATOM 617 C C . THR A 1 85 ? 8.659 -2.442 -3.243 1.00 74.56 85 THR A C 1
ATOM 619 O O . THR A 1 85 ? 9.618 -1.919 -3.813 1.00 74.56 85 THR A O 1
ATOM 622 N N . GLU A 1 86 ? 8.426 -3.752 -3.323 1.00 66.50 86 GLU A N 1
ATOM 623 C CA . GLU A 1 86 ? 9.245 -4.695 -4.078 1.00 66.50 86 GLU A CA 1
ATOM 624 C C . GLU A 1 86 ? 8.753 -4.775 -5.531 1.00 66.50 86 GLU A C 1
ATOM 626 O O . GLU A 1 86 ? 7.997 -5.667 -5.935 1.00 66.50 86 GLU A O 1
ATOM 631 N N . ASP A 1 87 ? 9.189 -3.825 -6.361 1.00 66.19 87 ASP A N 1
ATOM 632 C CA . ASP A 1 87 ? 8.978 -3.918 -7.806 1.00 66.19 87 ASP A CA 1
ATOM 633 C C . ASP A 1 87 ? 9.996 -4.894 -8.417 1.00 66.19 87 ASP A C 1
ATOM 635 O O . ASP A 1 87 ? 11.005 -4.521 -9.017 1.00 66.19 87 ASP A O 1
ATOM 639 N N . THR A 1 88 ? 9.714 -6.186 -8.261 1.00 65.19 88 THR A N 1
ATOM 640 C CA . THR A 1 88 ? 10.464 -7.285 -8.885 1.00 65.19 88 THR A CA 1
ATOM 641 C C . THR A 1 88 ? 10.571 -7.139 -10.404 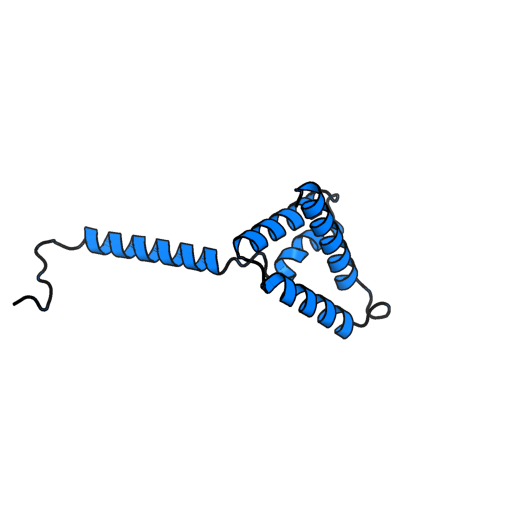1.00 65.19 88 THR A C 1
ATOM 643 O O . THR A 1 88 ? 11.546 -7.604 -10.995 1.00 65.19 88 THR A O 1
ATOM 646 N N . HIS A 1 89 ? 9.623 -6.454 -11.053 1.00 65.31 89 HIS A N 1
ATOM 647 C CA . HIS A 1 89 ? 9.677 -6.171 -12.482 1.00 65.31 89 HIS A CA 1
ATOM 648 C C . HIS A 1 89 ? 10.633 -5.017 -12.804 1.00 65.31 89 HIS A C 1
ATOM 650 O O . HIS A 1 89 ? 11.399 -5.133 -13.760 1.00 65.31 89 HIS A O 1
ATOM 656 N N . ALA A 1 90 ? 10.658 -3.946 -12.008 1.00 64.62 90 ALA A N 1
ATOM 657 C CA . ALA A 1 90 ? 11.682 -2.906 -12.122 1.00 64.62 90 ALA A CA 1
ATOM 658 C C . ALA A 1 90 ? 13.077 -3.475 -11.855 1.00 64.62 90 ALA A C 1
ATOM 660 O O . ALA A 1 90 ? 13.973 -3.255 -12.662 1.00 64.62 90 ALA A O 1
ATOM 661 N N . ALA A 1 91 ? 13.239 -4.303 -10.820 1.00 67.44 91 ALA A N 1
ATOM 662 C CA . ALA A 1 91 ? 14.494 -5.005 -10.560 1.00 67.44 91 ALA A CA 1
ATOM 663 C C . ALA A 1 91 ? 14.910 -5.894 -11.749 1.00 67.44 91 ALA A C 1
ATOM 665 O O . ALA A 1 91 ? 16.081 -5.921 -12.131 1.00 67.44 91 ALA A O 1
ATOM 666 N N . ALA A 1 92 ? 13.955 -6.577 -12.391 1.00 73.50 92 ALA A N 1
ATOM 667 C CA . ALA A 1 92 ? 14.210 -7.346 -13.608 1.00 73.50 92 ALA A CA 1
ATOM 668 C C . ALA A 1 92 ? 14.573 -6.456 -14.813 1.00 73.50 92 ALA A C 1
ATOM 670 O O . ALA A 1 92 ? 15.459 -6.812 -15.590 1.00 73.50 92 ALA A O 1
ATOM 671 N N . CYS A 1 93 ? 13.931 -5.295 -14.971 1.00 76.31 93 CYS A N 1
ATOM 672 C CA . CYS A 1 93 ? 14.248 -4.321 -16.018 1.00 76.31 93 CYS A CA 1
ATOM 673 C C . CYS A 1 93 ? 15.641 -3.714 -15.828 1.00 76.31 93 CYS A C 1
ATOM 675 O O . CYS A 1 93 ? 16.403 -3.632 -16.791 1.00 76.31 93 CYS A O 1
ATOM 677 N N . ASP A 1 94 ? 16.000 -3.349 -14.600 1.00 73.69 94 ASP A N 1
ATOM 678 C CA . ASP A 1 94 ? 17.327 -2.848 -14.249 1.00 73.69 94 ASP A CA 1
ATOM 679 C C . ASP A 1 94 ? 18.393 -3.916 -14.506 1.00 73.69 94 ASP A C 1
ATOM 681 O O . ASP A 1 94 ? 19.405 -3.646 -15.159 1.00 73.69 94 ASP A O 1
ATOM 685 N N . ALA A 1 95 ? 18.127 -5.166 -14.117 1.00 78.94 95 ALA A N 1
ATOM 686 C CA . ALA A 1 95 ? 19.004 -6.293 -14.420 1.00 78.94 95 ALA A CA 1
ATOM 687 C C . ALA A 1 95 ? 19.165 -6.520 -15.935 1.00 78.94 95 ALA A C 1
ATOM 689 O O . ALA A 1 95 ? 20.278 -6.780 -16.409 1.00 78.94 95 ALA A O 1
ATOM 690 N N . ALA A 1 96 ? 18.082 -6.396 -16.708 1.00 88.31 96 ALA A N 1
ATOM 691 C CA . ALA A 1 96 ? 18.106 -6.513 -18.164 1.00 88.31 96 ALA A CA 1
ATOM 692 C C . ALA A 1 96 ? 18.898 -5.369 -18.821 1.00 88.31 96 ALA A C 1
ATOM 694 O O . ALA A 1 96 ? 19.718 -5.621 -19.708 1.00 88.31 96 ALA A O 1
ATOM 695 N N . LEU A 1 97 ? 18.717 -4.127 -18.365 1.00 88.56 97 LEU A N 1
ATOM 696 C CA . LEU A 1 97 ? 19.481 -2.964 -18.826 1.00 88.56 97 LEU A CA 1
ATOM 697 C C . LEU A 1 97 ? 20.971 -3.116 -18.529 1.00 88.56 97 LEU A C 1
ATOM 699 O O . LEU A 1 97 ? 21.808 -2.868 -19.400 1.00 88.56 97 LEU A O 1
ATOM 703 N N . ASP A 1 98 ? 21.319 -3.572 -17.333 1.00 90.06 98 ASP A N 1
ATOM 704 C CA . ASP A 1 98 ? 22.704 -3.829 -16.958 1.00 90.06 98 ASP A CA 1
ATOM 705 C C . ASP A 1 98 ? 23.326 -4.960 -17.775 1.00 90.06 98 ASP A C 1
ATOM 707 O O . ASP A 1 98 ? 24.487 -4.869 -18.186 1.00 90.06 98 ASP A O 1
ATOM 711 N N . HIS A 1 99 ? 22.557 -6.006 -18.082 1.00 93.31 99 HIS A N 1
ATOM 712 C CA . HIS A 1 99 ? 23.002 -7.056 -18.991 1.00 93.31 99 HIS A CA 1
ATOM 713 C C . HIS A 1 99 ? 23.253 -6.510 -20.404 1.00 93.31 99 HIS A C 1
ATOM 715 O O . HIS A 1 99 ? 24.316 -6.760 -20.977 1.00 93.31 99 HIS A O 1
ATOM 721 N N . ALA A 1 100 ? 22.340 -5.693 -20.938 1.00 95.38 100 ALA A N 1
ATOM 722 C CA . ALA A 1 100 ? 22.496 -5.053 -22.243 1.00 95.38 100 ALA A CA 1
ATOM 723 C C . ALA A 1 100 ? 23.717 -4.117 -22.294 1.00 95.38 100 ALA A C 1
ATOM 725 O O . ALA A 1 100 ? 24.467 -4.126 -23.272 1.00 95.38 100 ALA A O 1
ATOM 726 N N . ARG A 1 101 ? 23.977 -3.348 -21.227 1.00 94.94 101 ARG A N 1
ATOM 727 C CA . ARG A 1 101 ? 25.170 -2.491 -21.105 1.00 94.94 101 ARG A CA 1
ATOM 728 C C . ARG A 1 101 ? 26.459 -3.305 -21.127 1.00 94.94 101 ARG A C 1
ATOM 730 O O . ARG A 1 101 ? 27.378 -2.944 -21.863 1.00 94.94 101 ARG A O 1
ATOM 737 N N . ARG A 1 102 ? 26.522 -4.404 -20.365 1.00 93.38 102 ARG A N 1
ATOM 738 C CA . ARG A 1 102 ? 27.680 -5.315 -20.353 1.00 93.38 102 ARG A CA 1
ATOM 739 C C . ARG A 1 102 ? 27.916 -5.934 -21.726 1.00 93.38 102 ARG A C 1
ATOM 741 O O . ARG A 1 102 ? 29.040 -5.886 -22.215 1.00 93.38 102 ARG A O 1
ATOM 748 N N . LEU A 1 103 ? 26.865 -6.434 -22.376 1.00 92.12 103 LEU A N 1
ATOM 749 C CA . LEU A 1 103 ? 26.955 -6.979 -23.731 1.00 92.12 103 LEU A CA 1
ATOM 750 C C . LEU A 1 103 ? 27.483 -5.932 -24.718 1.00 92.12 103 LEU A C 1
ATOM 752 O O . LEU A 1 103 ? 28.414 -6.204 -25.470 1.00 92.12 103 LEU A O 1
ATOM 756 N N . ALA A 1 104 ? 26.941 -4.715 -24.683 1.00 94.69 104 ALA A N 1
ATOM 757 C CA . ALA A 1 104 ? 27.402 -3.633 -25.543 1.00 94.69 104 ALA A CA 1
ATOM 758 C C . ALA A 1 104 ? 28.870 -3.260 -25.272 1.00 94.69 104 ALA A C 1
ATOM 760 O O . ALA A 1 104 ? 29.588 -2.901 -26.201 1.00 94.69 104 ALA A O 1
ATOM 761 N N . ALA A 1 105 ? 29.337 -3.338 -24.023 1.00 93.56 105 ALA A N 1
ATOM 762 C CA . ALA A 1 105 ? 30.744 -3.123 -23.692 1.00 93.56 105 ALA A CA 1
ATOM 763 C C . ALA A 1 105 ? 31.640 -4.212 -24.304 1.00 93.56 105 ALA A C 1
ATOM 765 O O . ALA A 1 105 ? 32.645 -3.884 -24.927 1.00 93.56 105 ALA A O 1
ATOM 766 N N . VAL A 1 106 ? 31.232 -5.481 -24.201 1.00 91.81 106 VAL A N 1
ATOM 767 C CA . VAL A 1 106 ? 31.939 -6.621 -24.808 1.00 91.81 106 VAL A CA 1
ATOM 768 C C . VAL A 1 106 ? 32.003 -6.482 -26.327 1.00 91.81 106 VAL A C 1
ATOM 770 O O . VAL A 1 106 ? 33.081 -6.592 -26.898 1.00 91.81 106 VAL A O 1
ATOM 773 N N . VAL A 1 107 ? 30.880 -6.175 -26.984 1.00 88.69 107 VAL A N 1
ATOM 774 C CA . VAL A 1 107 ? 30.830 -5.999 -28.445 1.00 88.69 107 VAL A CA 1
ATOM 775 C C . VAL A 1 107 ? 31.718 -4.843 -28.903 1.00 88.69 107 VAL A C 1
ATOM 777 O O . VAL A 1 107 ? 32.403 -4.972 -29.908 1.00 88.69 107 VAL A O 1
ATOM 780 N N . ARG A 1 108 ? 31.747 -3.722 -28.171 1.00 87.44 108 ARG A N 1
ATOM 781 C CA . ARG A 1 108 ? 32.623 -2.587 -28.511 1.00 87.44 108 ARG A CA 1
ATOM 782 C C . ARG A 1 108 ? 34.106 -2.881 -28.286 1.00 87.44 108 ARG A C 1
ATOM 784 O O . ARG A 1 108 ? 34.933 -2.283 -28.961 1.00 87.44 108 ARG A O 1
ATOM 791 N N . ALA A 1 109 ? 34.431 -3.739 -27.322 1.00 87.00 109 ALA A N 1
ATOM 792 C CA . ALA A 1 109 ? 35.802 -4.147 -27.032 1.00 87.00 109 ALA A CA 1
ATOM 793 C C . ALA A 1 109 ? 36.295 -5.284 -27.943 1.00 87.00 109 ALA A C 1
ATOM 795 O O . ALA A 1 109 ? 37.497 -5.534 -28.001 1.00 87.00 109 ALA A O 1
ATOM 796 N N . ALA A 1 110 ? 35.389 -5.979 -28.633 1.00 84.88 110 ALA A N 1
ATOM 797 C CA . ALA A 1 110 ? 35.742 -7.032 -29.568 1.00 84.88 110 ALA A CA 1
ATOM 798 C C . ALA A 1 110 ? 36.396 -6.440 -30.824 1.00 84.88 110 ALA A C 1
ATOM 800 O O . ALA A 1 110 ? 35.862 -5.519 -31.444 1.00 84.88 110 ALA A O 1
ATOM 801 N N . ASP A 1 111 ? 37.540 -7.000 -31.219 1.00 78.81 111 ASP A N 1
ATOM 802 C CA . ASP A 1 111 ? 38.158 -6.686 -32.504 1.00 78.81 111 ASP A CA 1
ATOM 803 C C . ASP A 1 111 ? 37.242 -7.217 -33.625 1.00 78.81 111 ASP A C 1
ATOM 805 O O . ASP A 1 111 ? 36.947 -8.419 -33.639 1.00 78.81 111 ASP A O 1
ATOM 809 N N . PRO A 1 112 ? 36.774 -6.376 -34.565 1.00 75.44 112 PRO A N 1
ATOM 810 C CA . PRO A 1 112 ? 35.936 -6.816 -35.679 1.00 75.44 112 PRO A CA 1
ATOM 811 C C . PRO A 1 112 ? 36.606 -7.869 -36.580 1.00 75.44 112 PRO A C 1
ATOM 813 O O . PRO A 1 112 ? 35.903 -8.546 -37.327 1.00 75.44 112 PRO A O 1
ATOM 816 N N . ALA A 1 113 ? 37.932 -8.039 -36.510 1.00 79.12 113 ALA A N 1
ATOM 817 C CA . ALA A 1 113 ? 38.668 -9.101 -37.194 1.00 79.12 113 ALA A CA 1
ATOM 818 C C . ALA A 1 113 ? 38.656 -10.452 -36.447 1.00 79.12 113 ALA A C 1
ATOM 820 O O . ALA A 1 113 ? 39.182 -11.437 -36.969 1.00 79.12 113 ALA A O 1
ATOM 821 N N . THR A 1 114 ? 38.061 -10.531 -35.248 1.00 72.88 114 THR A N 1
ATOM 822 C CA . THR A 1 114 ? 38.000 -11.775 -34.465 1.00 72.88 114 THR A CA 1
ATOM 823 C C . THR A 1 114 ? 37.158 -12.823 -35.208 1.00 72.88 114 THR A C 1
ATOM 825 O O . THR A 1 114 ? 35.966 -12.595 -35.438 1.00 72.88 114 THR A O 1
ATOM 828 N N . PRO A 1 115 ? 37.728 -13.982 -35.586 1.00 65.62 115 PRO A N 1
ATOM 829 C CA . PRO A 1 115 ? 37.008 -14.998 -36.341 1.00 65.62 115 PRO A CA 1
ATOM 830 C C . PRO A 1 115 ? 35.888 -15.614 -35.498 1.00 65.62 115 PRO A C 1
ATOM 832 O O . PRO A 1 115 ? 36.110 -16.101 -34.389 1.00 65.62 115 PRO A O 1
ATOM 835 N N . VAL A 1 116 ? 34.669 -15.605 -36.039 1.00 71.94 116 VAL A N 1
ATOM 836 C CA . VAL A 1 116 ? 33.501 -16.211 -35.391 1.00 71.94 116 VAL A CA 1
ATOM 837 C C . VAL A 1 116 ? 33.534 -17.721 -35.656 1.00 71.94 116 VAL A C 1
ATOM 839 O O . VAL A 1 116 ? 33.562 -18.115 -36.827 1.00 71.94 116 VAL A O 1
ATOM 842 N N . PRO A 1 117 ? 33.524 -18.586 -34.626 1.00 59.97 117 PRO A N 1
ATOM 843 C CA . PRO A 1 117 ? 33.517 -20.027 -34.841 1.00 59.97 117 PRO A CA 1
ATOM 844 C C . PRO A 1 117 ? 32.242 -20.436 -35.592 1.00 59.97 117 PRO A C 1
ATOM 846 O O . PRO A 1 117 ? 31.139 -20.223 -35.093 1.00 59.97 117 PRO A O 1
ATOM 849 N N . GLY A 1 118 ? 32.389 -21.018 -36.787 1.00 64.62 118 GLY A N 1
ATOM 850 C CA . GLY A 1 118 ? 31.283 -21.656 -37.512 1.00 64.62 118 GLY A CA 1
ATOM 851 C C . GLY A 1 118 ? 30.757 -20.963 -38.775 1.00 64.62 118 GLY A C 1
ATOM 852 O O . GLY A 1 118 ? 29.688 -21.350 -39.243 1.00 64.62 118 GLY A O 1
ATOM 853 N N . ARG A 1 119 ? 31.463 -19.994 -39.374 1.00 53.25 119 ARG A N 1
ATOM 854 C CA . ARG A 1 119 ? 31.214 -19.664 -40.794 1.00 53.25 119 ARG A CA 1
ATOM 855 C C . ARG A 1 119 ? 32.107 -20.521 -41.708 1.00 53.25 119 ARG A C 1
ATOM 857 O O . ARG A 1 119 ? 33.303 -20.577 -41.425 1.00 53.25 119 ARG A O 1
ATOM 864 N N . PRO A 1 120 ? 31.551 -21.192 -42.740 1.00 54.88 120 PRO A N 1
ATOM 865 C CA . PRO A 1 120 ? 32.347 -21.809 -43.801 1.00 54.88 120 PRO A CA 1
ATOM 866 C C . PRO A 1 120 ? 33.083 -20.762 -44.643 1.00 54.88 120 PRO A C 1
ATOM 868 O O . PRO A 1 120 ? 32.604 -19.602 -44.702 1.00 54.88 120 PRO A O 1
#

Secondary structure (DSSP, 8-state):
--HHHHHHHHHHHHHHHHHHHT--TTTS-HHHHHHHHHHHHHHHHTS-HHHHHHHHHHHHHHHHHSPSSHHHHHHTTHHHHTT-S--HHHHHHHHHHHHHHHHHHHHHHS-TTSPPTT--

Foldseek 3Di:
DDPVVLLVVLLVVLVVLLCLVPDDCVGPPPVRSVVVLVVVLVVLVPDDLVVLQVSLVSLLVSLVVDDDDDSSVSSNCSSVSSVSVVSVVVVVVVVVVVVVVVVVVVVVPDDPPPDDPDDD

pLDDT: mean 87.12, std 9.67, range [53.25, 97.0]

Sequence (120 aa):
MSDALLSALAEALAELVTAVETSDEDVLDPDTAVAWLESTGHTLAGLTAADRRTLDGLFRAAALRAPEGTRRDELLKVSGGFGLTEDTHAAACDAALDHARRLAAVVRAADPATPVPGRP

Radius of gyration: 22.65 Å; chains: 1; bounding box: 51×36×67 Å